Protein AF-A0A9C8H504-F1 (afdb_monomer)

Mean predicted aligned error: 6.65 Å

Solvent-accessible surface area (backbone atoms only — not comparable to full-atom values): 5889 Å² total; per-residue (Å²): 140,72,26,60,64,52,30,52,48,34,48,52,50,37,51,46,65,60,56,49,52,68,35,70,75,47,33,52,52,47,28,72,74,47,36,71,66,46,36,51,52,53,53,50,51,51,48,52,53,37,49,53,49,30,55,56,28,53,72,61,21,86,84,73,83,85,75,74,89,54,83,68,65,70,46,50,58,70,66,47,45,61,57,52,52,50,51,49,49,51,46,35,63,34,76,39,98,91,43,96,57,27,35,129

Foldseek 3Di:
DPLVVQLVVLVVQLCCLLPVCPPVVNVVVLCVVLNPVRSVVVSVVSNVVSVVSNVVSVVVDDDDCPDDDDPVVVCVCVVVVVVVVVCVCCLQDADDPVHPRYDD

Radius of gyration: 20.8 Å; Cα contacts (8 Å, |Δi|>4): 61; chains: 1; bounding box: 49×24×58 Å

Structure (mmCIF, N/CA/C/O backbone):
data_AF-A0A9C8H504-F1
#
_entry.id   AF-A0A9C8H504-F1
#
loop_
_atom_site.group_PDB
_atom_site.id
_atom_site.type_symbol
_atom_site.label_atom_id
_atom_site.label_alt_id
_atom_site.label_comp_id
_atom_site.label_asym_id
_atom_site.label_entity_id
_atom_site.label_seq_id
_atom_site.pdbx_PDB_ins_code
_atom_site.Cartn_x
_atom_site.Cartn_y
_atom_site.Cartn_z
_atom_site.occupancy
_atom_site.B_iso_or_equiv
_atom_site.auth_seq_id
_atom_site.auth_comp_id
_atom_site.auth_asym_id
_atom_site.auth_atom_id
_atom_site.pdbx_PDB_model_num
ATOM 1 N N . MET A 1 1 ? -2.421 3.217 -27.193 1.00 49.16 1 MET A N 1
ATOM 2 C CA . MET A 1 1 ? -2.150 4.384 -26.318 1.00 49.16 1 MET A CA 1
ATOM 3 C C . MET A 1 1 ? -3.002 4.420 -25.030 1.00 49.16 1 MET A C 1
ATOM 5 O O . MET A 1 1 ? -2.902 5.389 -24.296 1.00 49.16 1 MET A O 1
ATOM 9 N N . GLY A 1 2 ? -3.811 3.398 -24.695 1.00 67.75 2 GLY A N 1
ATOM 10 C CA . GLY A 1 2 ? -4.934 3.561 -23.745 1.00 67.75 2 GLY A CA 1
ATOM 11 C C . GLY A 1 2 ? -4.813 3.008 -22.313 1.00 67.75 2 GLY A C 1
ATOM 12 O O . GLY A 1 2 ? -5.828 2.967 -21.636 1.00 67.75 2 GLY A O 1
ATOM 13 N N . GLY A 1 3 ? -3.646 2.569 -21.826 1.00 86.69 3 GLY A N 1
ATOM 14 C CA . GLY A 1 3 ? -3.557 1.917 -20.501 1.00 86.69 3 GLY A CA 1
ATOM 15 C C . GLY A 1 3 ? -3.49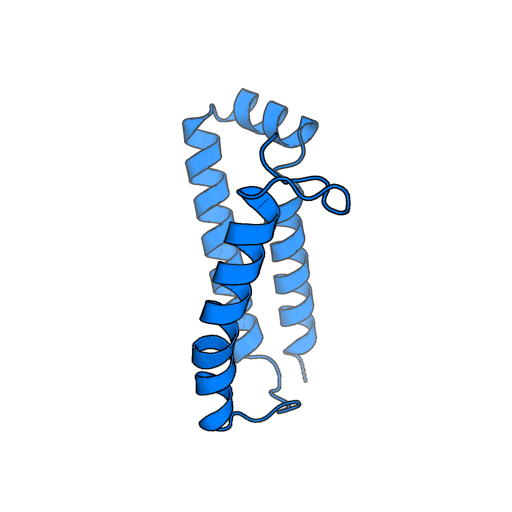0 2.869 -19.296 1.00 86.69 3 GLY A C 1
ATOM 16 O O . GLY A 1 3 ? -3.956 2.534 -18.211 1.00 86.69 3 GLY A O 1
ATOM 17 N N . TRP A 1 4 ? -2.965 4.086 -19.480 1.00 94.12 4 TRP A N 1
ATOM 18 C CA . TRP A 1 4 ? -2.822 5.064 -18.391 1.00 94.12 4 TRP A CA 1
ATOM 19 C C . TRP A 1 4 ? -4.162 5.538 -17.824 1.00 94.12 4 TRP A C 1
ATOM 21 O O . TRP A 1 4 ? -4.280 5.720 -16.616 1.00 94.12 4 TRP A O 1
ATOM 31 N N . GLY A 1 5 ? -5.176 5.710 -18.680 1.00 96.06 5 GLY A N 1
ATOM 32 C CA . GLY A 1 5 ? -6.512 6.128 -18.250 1.00 96.06 5 GLY A CA 1
ATOM 33 C C . GLY A 1 5 ? -7.195 5.075 -17.378 1.00 96.06 5 GLY A C 1
ATOM 34 O O . GLY A 1 5 ? -7.745 5.406 -16.332 1.00 96.06 5 GLY A O 1
ATOM 35 N N . GLU A 1 6 ? -7.098 3.801 -17.765 1.00 96.12 6 GLU A N 1
ATOM 36 C CA . GLU A 1 6 ? -7.618 2.697 -16.957 1.00 96.12 6 GLU A CA 1
ATOM 37 C C . GLU A 1 6 ? -6.876 2.568 -15.625 1.00 96.12 6 GLU A C 1
ATOM 39 O O . GLU A 1 6 ? -7.517 2.422 -14.588 1.00 96.12 6 GLU A O 1
ATOM 44 N N . LEU A 1 7 ? -5.543 2.673 -15.633 1.00 96.69 7 LEU A N 1
ATOM 45 C CA . LEU A 1 7 ? -4.746 2.650 -14.409 1.00 96.69 7 LEU A CA 1
ATOM 46 C C . LEU A 1 7 ? -5.129 3.796 -13.461 1.00 96.69 7 LEU A C 1
ATOM 48 O O . LEU A 1 7 ? -5.350 3.556 -12.276 1.00 96.69 7 LEU A O 1
ATOM 52 N N . ALA A 1 8 ? -5.251 5.025 -13.972 1.00 97.38 8 ALA A N 1
ATOM 53 C CA . ALA A 1 8 ? -5.650 6.182 -13.173 1.00 97.38 8 ALA A CA 1
ATOM 54 C C . ALA A 1 8 ? -7.056 6.007 -12.576 1.00 97.38 8 ALA A C 1
ATOM 56 O O . ALA A 1 8 ? -7.271 6.308 -11.400 1.00 97.38 8 ALA A O 1
ATOM 57 N N . LEU A 1 9 ? -7.998 5.470 -13.359 1.00 98.00 9 LEU A N 1
ATOM 58 C CA . LEU A 1 9 ? -9.349 5.171 -12.891 1.00 98.00 9 LEU A CA 1
ATOM 59 C C . LEU A 1 9 ? -9.344 4.083 -11.812 1.00 98.00 9 LEU A C 1
ATOM 61 O O . LEU A 1 9 ? -9.911 4.294 -10.742 1.00 98.00 9 LEU A O 1
ATOM 65 N N . ALA A 1 10 ? -8.686 2.950 -12.063 1.00 97.88 10 ALA A N 1
ATOM 66 C CA . ALA A 1 10 ? -8.591 1.851 -11.106 1.00 97.88 10 ALA A CA 1
ATOM 67 C C . ALA A 1 10 ? -7.945 2.316 -9.794 1.00 97.88 10 ALA A C 1
ATOM 69 O O . ALA A 1 10 ? -8.413 1.963 -8.713 1.00 97.88 10 ALA A O 1
ATOM 70 N N . PHE A 1 11 ? -6.922 3.171 -9.874 1.00 97.88 11 PHE A N 1
ATOM 71 C CA . PHE A 1 11 ? -6.261 3.748 -8.707 1.00 97.88 11 PHE A CA 1
ATOM 72 C C . PHE A 1 11 ? -7.182 4.699 -7.930 1.00 97.88 11 PHE A C 1
ATOM 74 O O . PHE A 1 11 ? -7.286 4.601 -6.707 1.00 97.88 11 PHE A O 1
ATOM 81 N N . GLY A 1 12 ? -7.906 5.581 -8.626 1.00 98.38 12 GLY A N 1
ATOM 82 C CA . GLY A 1 12 ? -8.887 6.473 -8.004 1.00 98.38 12 GLY A CA 1
ATOM 83 C C . GLY A 1 12 ? -10.023 5.709 -7.320 1.00 98.38 12 GLY A C 1
ATOM 84 O O . GLY A 1 12 ? -10.366 6.004 -6.173 1.00 98.38 12 GLY A O 1
ATOM 85 N N . VAL A 1 13 ? -10.562 4.680 -7.982 1.00 98.31 13 VAL A N 1
ATOM 86 C CA . VAL A 1 13 ? -11.588 3.798 -7.408 1.00 98.31 13 VAL A CA 1
ATOM 87 C C . VAL A 1 13 ? -11.029 3.023 -6.217 1.00 98.31 13 VAL A C 1
ATOM 89 O O . VAL A 1 13 ? -11.713 2.925 -5.201 1.00 98.31 13 VAL A O 1
ATOM 92 N N . PHE A 1 14 ? -9.786 2.540 -6.280 1.00 97.94 14 PHE A N 1
ATOM 93 C CA . PHE A 1 14 ? -9.123 1.887 -5.151 1.00 97.94 14 PHE A CA 1
ATOM 94 C C . PHE A 1 14 ? -9.051 2.810 -3.931 1.00 97.94 14 PHE A C 1
ATOM 96 O O . PHE A 1 14 ? -9.576 2.457 -2.873 1.00 97.94 14 PHE A O 1
ATOM 103 N N . LEU A 1 15 ? -8.513 4.024 -4.090 1.00 97.75 15 LEU A N 1
ATOM 104 C CA . LEU A 1 15 ? -8.427 5.004 -3.004 1.00 97.75 15 LEU A CA 1
ATOM 105 C C . LEU A 1 15 ? -9.799 5.361 -2.429 1.00 97.75 15 LEU A C 1
ATOM 107 O O . LEU A 1 15 ? -9.959 5.403 -1.209 1.00 97.75 15 LEU A O 1
ATOM 111 N N . ALA A 1 16 ? -10.801 5.576 -3.283 1.00 98.00 16 ALA A N 1
ATOM 112 C CA . ALA A 1 16 ? -12.157 5.870 -2.833 1.00 98.00 16 ALA A CA 1
ATOM 113 C C . ALA A 1 16 ? -12.773 4.681 -2.077 1.00 98.00 16 ALA A C 1
ATOM 115 O O . ALA A 1 16 ? -13.296 4.854 -0.976 1.00 98.00 16 ALA A O 1
ATOM 116 N N . SER A 1 17 ? -12.671 3.471 -2.634 1.00 96.44 17 SER A N 1
ATOM 117 C CA . SER A 1 17 ? -13.226 2.243 -2.051 1.00 96.44 17 SER A CA 1
ATOM 118 C C . SER A 1 17 ? -12.576 1.867 -0.719 1.00 96.44 17 SER A C 1
ATOM 120 O O . SER A 1 17 ? -13.224 1.241 0.113 1.00 96.44 17 SER A O 1
ATOM 122 N N . HIS A 1 18 ? -11.334 2.294 -0.482 1.00 93.88 18 HIS A N 1
ATOM 123 C CA . HIS A 1 18 ? -10.621 2.052 0.768 1.00 93.88 18 HIS A CA 1
ATOM 124 C C . HIS A 1 18 ? -10.818 3.188 1.785 1.00 93.88 18 HIS A C 1
ATOM 126 O O . HIS A 1 18 ? -11.066 2.947 2.964 1.00 93.88 18 HIS A O 1
ATOM 132 N N . GLY A 1 19 ? -10.749 4.443 1.333 1.00 95.56 19 GLY A N 1
ATOM 133 C CA . GLY A 1 19 ? -10.772 5.622 2.199 1.00 95.56 19 GLY A CA 1
ATOM 134 C C . GLY A 1 19 ? -12.167 6.087 2.619 1.00 95.56 19 GLY A C 1
ATOM 135 O O . GLY A 1 19 ? -12.325 6.583 3.736 1.00 95.56 19 GLY A O 1
ATOM 136 N N . VAL A 1 20 ? -13.187 5.934 1.765 1.00 97.00 20 VAL A N 1
ATOM 137 C CA . VAL A 1 20 ? -14.550 6.434 2.034 1.00 97.00 20 VAL A CA 1
ATOM 138 C C . VAL A 1 20 ? -15.324 5.539 3.010 1.00 97.00 20 VAL A C 1
ATOM 140 O O . VAL A 1 20 ? -15.879 6.081 3.970 1.00 97.00 20 VAL A O 1
ATOM 143 N N . PRO A 1 21 ? -15.365 4.196 2.859 1.00 94.81 21 PRO A N 1
ATOM 144 C CA . PRO A 1 21 ? -16.162 3.347 3.750 1.00 94.81 21 PRO A CA 1
ATOM 145 C C . PRO A 1 21 ? -15.703 3.372 5.206 1.00 94.81 21 PRO A C 1
ATOM 147 O O . PRO A 1 21 ? -16.520 3.182 6.102 1.00 94.81 21 PRO A O 1
ATOM 150 N N . VAL A 1 22 ? -14.417 3.642 5.450 1.00 95.31 22 VAL A N 1
ATOM 151 C CA . VAL A 1 22 ? -13.848 3.699 6.803 1.00 95.31 22 VAL A CA 1
ATOM 152 C C . VAL A 1 22 ? -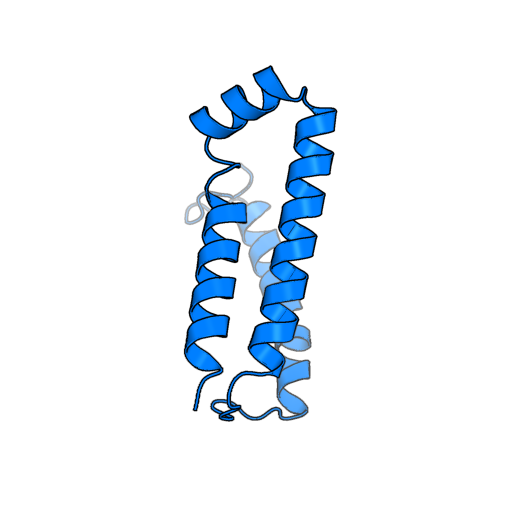14.146 5.011 7.533 1.00 95.31 22 VAL A C 1
ATOM 154 O O . VAL A 1 22 ? -13.992 5.059 8.754 1.00 95.31 22 VAL A O 1
ATOM 157 N N . GLN A 1 23 ? -14.614 6.054 6.832 1.00 96.75 23 GLN A N 1
ATOM 158 C CA . GLN A 1 23 ? -14.969 7.325 7.464 1.00 96.75 23 GLN A CA 1
ATOM 159 C C . GLN A 1 23 ? -16.108 7.114 8.475 1.00 96.75 23 GLN A C 1
ATOM 161 O O . GLN A 1 23 ? -17.127 6.517 8.115 1.00 96.75 23 GLN A O 1
ATOM 166 N N . PRO A 1 24 ? -16.014 7.645 9.711 1.00 96.00 24 PRO A N 1
ATOM 167 C CA . PRO A 1 24 ? -16.992 7.387 10.771 1.00 96.00 24 PRO A CA 1
ATOM 168 C C . PRO A 1 24 ? -18.477 7.547 10.381 1.00 96.00 24 PRO A C 1
ATOM 170 O O . PRO A 1 24 ? -19.267 6.656 10.713 1.00 96.00 24 PRO A O 1
ATOM 173 N N . PRO A 1 25 ? -18.909 8.614 9.669 1.00 96.31 25 PRO A N 1
ATOM 174 C CA . PRO A 1 25 ? -20.317 8.760 9.299 1.00 96.31 25 PRO A CA 1
ATOM 175 C C . PRO A 1 25 ? -20.770 7.736 8.249 1.00 96.31 25 PRO A C 1
ATOM 177 O O . PRO A 1 25 ? -21.904 7.261 8.315 1.00 96.31 25 PRO A O 1
ATOM 180 N N . VAL A 1 26 ? -19.897 7.375 7.304 1.00 97.06 26 VAL A N 1
ATOM 181 C CA . VAL A 1 26 ? -20.188 6.408 6.235 1.00 97.06 26 VAL A CA 1
ATOM 182 C C . VAL A 1 26 ? -20.229 5.002 6.815 1.00 97.06 26 VAL A C 1
ATOM 184 O O . VAL A 1 26 ? -21.235 4.309 6.673 1.00 97.06 26 VAL A O 1
ATOM 187 N N . LYS A 1 27 ? -19.191 4.627 7.568 1.00 96.19 27 LYS A N 1
ATOM 188 C CA . LYS A 1 27 ? -19.085 3.336 8.249 1.00 96.19 27 LYS A CA 1
ATOM 189 C C . LYS A 1 27 ? -20.312 3.047 9.106 1.00 96.19 27 LYS A C 1
ATOM 191 O O . LYS A 1 27 ? -20.876 1.962 9.016 1.00 96.19 27 LYS A O 1
ATOM 196 N N . ARG A 1 28 ? -20.772 4.023 9.900 1.00 97.12 28 ARG A N 1
ATOM 197 C CA . ARG A 1 28 ? -21.959 3.855 10.753 1.00 97.12 28 ARG A CA 1
ATOM 198 C C . ARG A 1 28 ? -23.220 3.565 9.937 1.00 97.12 28 ARG A C 1
ATOM 200 O O . ARG A 1 28 ?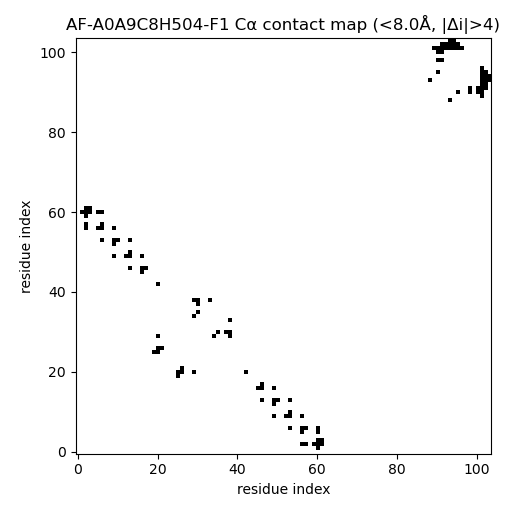 -23.986 2.688 10.317 1.00 97.12 28 ARG A O 1
ATOM 207 N N . ARG A 1 29 ? -23.429 4.273 8.822 1.00 97.50 29 ARG A N 1
ATOM 208 C CA . ARG A 1 29 ? -24.579 4.046 7.926 1.00 97.50 29 ARG A CA 1
ATOM 209 C C . ARG A 1 29 ? -24.509 2.676 7.255 1.00 97.50 29 ARG A C 1
ATOM 211 O O . ARG A 1 29 ? -25.511 1.972 7.220 1.00 97.50 29 ARG A O 1
ATOM 218 N N . LEU A 1 30 ? -23.329 2.286 6.777 1.00 96.94 30 LEU A N 1
ATOM 219 C CA . LEU A 1 30 ? -23.119 0.985 6.143 1.00 96.94 30 LEU A CA 1
ATOM 220 C C . LEU A 1 30 ? -23.330 -0.167 7.131 1.00 96.94 30 LEU A C 1
ATOM 222 O O . LEU A 1 30 ? -24.012 -1.128 6.798 1.00 96.94 30 LEU A O 1
ATOM 226 N N . ILE A 1 31 ? -22.817 -0.052 8.359 1.00 98.06 31 ILE A N 1
ATOM 227 C CA . ILE A 1 31 ? -23.046 -1.049 9.415 1.00 98.06 31 ILE A CA 1
ATOM 228 C C . ILE A 1 31 ? -24.523 -1.090 9.823 1.00 98.06 31 ILE A C 1
ATOM 230 O O . ILE A 1 31 ? -25.045 -2.175 10.050 1.00 98.06 31 ILE A O 1
ATOM 234 N N . ALA A 1 32 ? -25.217 0.050 9.892 1.00 97.94 32 ALA A N 1
ATOM 235 C CA . ALA A 1 32 ? -26.648 0.068 10.201 1.00 97.94 32 ALA A CA 1
ATOM 236 C C . ALA A 1 32 ? -27.492 -0.644 9.127 1.00 97.94 32 ALA A C 1
ATOM 238 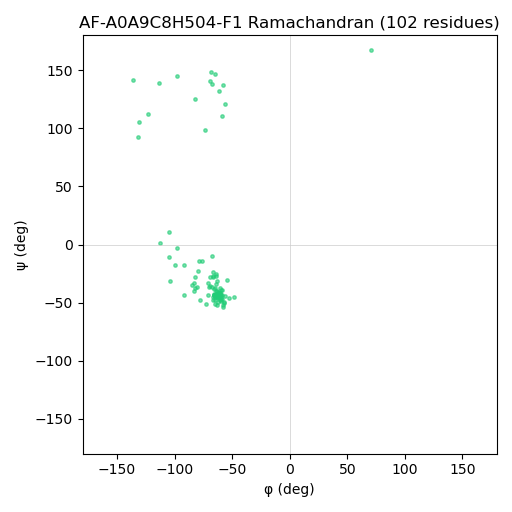O O . ALA A 1 32 ? -28.488 -1.274 9.463 1.00 97.94 32 ALA A O 1
ATOM 239 N N . ALA A 1 33 ? -27.085 -0.571 7.856 1.00 97.69 33 ALA A N 1
ATOM 240 C CA . ALA A 1 33 ? -27.774 -1.232 6.748 1.00 97.69 33 ALA A CA 1
ATOM 241 C C . ALA A 1 33 ? -27.395 -2.716 6.574 1.00 97.69 33 ALA A C 1
ATOM 243 O O . ALA A 1 33 ? -28.254 -3.533 6.259 1.00 97.69 33 ALA A O 1
ATOM 244 N N . LEU A 1 34 ? -26.117 -3.069 6.744 1.00 96.94 34 LEU A N 1
ATOM 245 C CA . LEU A 1 34 ? -25.572 -4.397 6.411 1.00 96.94 34 LEU A CA 1
ATOM 246 C C . LEU A 1 34 ? -25.296 -5.275 7.642 1.00 96.94 34 LEU A C 1
ATOM 248 O O . LEU A 1 34 ? -24.963 -6.453 7.512 1.00 96.94 34 LEU A O 1
ATOM 252 N N . GLY A 1 35 ? -25.356 -4.695 8.839 1.00 98.06 35 GLY A N 1
ATOM 253 C CA . GLY A 1 35 ? -24.793 -5.277 10.050 1.00 98.06 35 GLY A CA 1
ATOM 254 C C . GLY A 1 35 ? -23.252 -5.266 10.062 1.00 98.06 35 GLY A C 1
ATOM 255 O O . GLY A 1 35 ? -22.603 -5.039 9.035 1.00 98.06 35 GLY A O 1
ATOM 256 N N . PRO A 1 36 ? -22.619 -5.535 11.220 1.00 96.81 36 PRO A N 1
ATOM 257 C CA . PRO A 1 36 ? -21.157 -5.548 11.338 1.00 96.81 36 PRO A CA 1
ATOM 258 C C . PRO A 1 36 ? -20.475 -6.610 10.460 1.00 96.81 36 PRO A C 1
ATOM 260 O O . PRO A 1 36 ? -19.467 -6.324 9.816 1.00 96.81 36 PRO A O 1
ATOM 263 N N . GLY A 1 37 ? -21.032 -7.827 10.409 1.00 97.69 37 GLY A N 1
ATOM 264 C CA . GLY A 1 37 ? -20.488 -8.931 9.610 1.00 97.69 37 GLY A CA 1
ATOM 265 C C . GLY A 1 37 ? -20.670 -8.721 8.106 1.00 97.69 37 GLY A C 1
ATOM 266 O O . GLY A 1 37 ? -19.724 -8.902 7.341 1.00 97.69 37 GLY A O 1
ATOM 267 N N . GLY A 1 38 ? -21.854 -8.258 7.688 1.00 97.62 38 GLY A N 1
ATOM 268 C CA . GLY A 1 38 ? -22.121 -7.913 6.291 1.00 97.62 38 GLY A CA 1
ATOM 269 C C . GLY A 1 38 ? -21.224 -6.779 5.800 1.00 97.62 38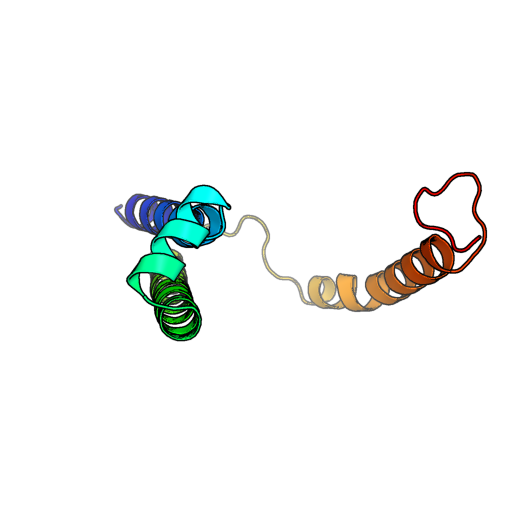 GLY A C 1
ATOM 270 O O . GLY A 1 38 ? -20.661 -6.879 4.713 1.00 97.62 38 GLY A O 1
ATOM 271 N N . TYR A 1 39 ? -20.998 -5.753 6.631 1.00 97.69 39 TYR A N 1
ATOM 272 C CA . TYR A 1 39 ? -20.022 -4.702 6.339 1.00 97.69 39 TYR A CA 1
ATOM 273 C C . TYR A 1 39 ? -18.616 -5.272 6.118 1.00 97.69 39 TYR A C 1
ATOM 275 O O . TYR A 1 39 ? -17.990 -4.940 5.117 1.00 97.69 39 TYR A O 1
ATOM 283 N N . LEU A 1 40 ? -18.126 -6.136 7.014 1.00 97.00 40 LEU A N 1
ATOM 284 C CA . LEU A 1 40 ? -16.781 -6.707 6.909 1.00 97.00 40 LEU A CA 1
ATOM 285 C C . LEU A 1 40 ? -16.596 -7.503 5.610 1.00 97.00 40 LEU A C 1
ATOM 287 O O . LEU A 1 40 ? -15.617 -7.286 4.897 1.00 97.00 40 LEU A O 1
ATOM 291 N N . VAL A 1 41 ? -17.541 -8.392 5.293 1.00 98.31 41 VAL A N 1
ATOM 292 C CA . VAL A 1 41 ? -17.471 -9.234 4.090 1.00 98.31 41 VAL A CA 1
ATOM 293 C C . VAL A 1 41 ? -17.589 -8.386 2.826 1.00 98.31 41 VAL A C 1
ATOM 295 O O . VAL A 1 41 ? -16.758 -8.521 1.931 1.00 98.31 41 VAL A O 1
ATOM 298 N N . ALA A 1 42 ? -18.566 -7.476 2.757 1.00 97.31 42 ALA A N 1
ATOM 299 C CA . ALA A 1 42 ? -18.775 -6.633 1.581 1.00 97.31 42 ALA A CA 1
ATOM 300 C C . ALA A 1 42 ? -17.595 -5.679 1.341 1.00 97.31 42 ALA A C 1
ATOM 302 O O . ALA A 1 42 ? -17.099 -5.578 0.220 1.00 97.31 42 ALA A O 1
ATOM 303 N N . TYR A 1 43 ? -17.107 -5.018 2.395 1.00 97.12 43 TYR A N 1
ATOM 304 C CA . TYR A 1 43 ? -15.948 -4.130 2.319 1.00 97.12 43 TYR A CA 1
ATOM 305 C C . TYR A 1 43 ? -14.675 -4.886 1.922 1.00 97.12 43 TYR A C 1
ATOM 307 O O . TYR A 1 43 ? -13.927 -4.422 1.059 1.00 97.12 43 TYR A O 1
ATOM 315 N N . GLY A 1 44 ? -14.440 -6.058 2.520 1.00 96.81 44 GLY A N 1
ATOM 316 C CA . GLY A 1 44 ? -13.297 -6.906 2.195 1.00 96.81 44 GLY A CA 1
ATOM 317 C C . GLY A 1 44 ? -13.335 -7.386 0.746 1.00 96.81 44 GLY A C 1
ATOM 318 O O . GLY A 1 44 ? -12.363 -7.203 0.015 1.00 96.81 44 GLY A O 1
ATOM 319 N N . ALA A 1 45 ? -14.474 -7.926 0.304 1.00 98.19 45 ALA A N 1
ATOM 320 C CA . ALA A 1 45 ? -14.653 -8.406 -1.063 1.00 98.19 45 ALA A CA 1
ATOM 321 C C . ALA A 1 45 ? -14.487 -7.279 -2.093 1.00 98.19 45 ALA A C 1
ATOM 323 O O . ALA A 1 45 ? -13.760 -7.451 -3.070 1.00 98.19 45 ALA A O 1
ATOM 324 N N . LEU A 1 46 ? -15.092 -6.109 -1.846 1.00 97.75 46 LEU A N 1
ATOM 325 C CA . LEU A 1 46 ? -14.921 -4.926 -2.692 1.00 97.75 46 LEU A CA 1
ATOM 326 C C . LEU A 1 46 ? -13.447 -4.509 -2.768 1.00 97.75 46 LEU A C 1
ATOM 328 O O . LEU A 1 46 ? -12.931 -4.292 -3.861 1.00 97.75 46 LEU A O 1
ATOM 332 N N . SER A 1 47 ? -12.757 -4.447 -1.625 1.00 96.88 47 SER A N 1
ATOM 333 C CA . SER A 1 47 ? -11.344 -4.055 -1.565 1.00 96.88 47 SER A CA 1
ATOM 334 C C . SER A 1 47 ? -10.455 -5.011 -2.362 1.00 96.88 47 SER A C 1
ATOM 336 O O . SER A 1 47 ? -9.611 -4.563 -3.136 1.00 96.88 47 SER A O 1
ATOM 338 N N . VAL A 1 48 ? -10.658 -6.324 -2.215 1.00 97.94 48 VAL A N 1
ATOM 339 C CA . VAL A 1 48 ? -9.896 -7.344 -2.953 1.00 97.94 48 VAL A CA 1
ATOM 340 C C . VAL A 1 48 ? -10.195 -7.279 -4.449 1.00 97.94 48 VAL A C 1
ATOM 342 O O . VAL A 1 48 ? -9.265 -7.329 -5.252 1.00 97.94 48 VAL A O 1
ATOM 345 N N . ALA A 1 49 ? -11.462 -7.122 -4.839 1.00 98.50 49 ALA A N 1
ATOM 346 C CA . ALA A 1 49 ? -11.848 -7.026 -6.244 1.00 98.50 49 ALA A CA 1
ATOM 347 C C . ALA A 1 49 ? -11.217 -5.801 -6.925 1.00 98.50 49 ALA A C 1
ATOM 349 O O . ALA A 1 49 ? -10.643 -5.917 -8.009 1.00 98.50 49 ALA A O 1
ATOM 350 N N . VAL A 1 50 ? -11.267 -4.635 -6.274 1.00 98.12 50 VAL A N 1
ATOM 351 C CA . VAL A 1 50 ? -10.679 -3.405 -6.817 1.00 98.12 50 VAL A CA 1
ATOM 352 C C . VAL A 1 50 ? -9.149 -3.474 -6.819 1.00 98.12 50 VAL A C 1
ATOM 354 O O . VAL A 1 50 ? -8.529 -3.026 -7.781 1.00 98.12 50 VAL A O 1
ATOM 357 N N . LEU A 1 51 ? -8.525 -4.089 -5.807 1.00 98.19 51 LEU A N 1
ATOM 358 C CA . LEU A 1 51 ? -7.079 -4.334 -5.801 1.00 98.19 51 LEU A CA 1
ATOM 359 C C . LEU A 1 51 ? -6.656 -5.249 -6.959 1.00 98.19 51 LEU A C 1
ATOM 361 O O . LEU A 1 51 ? -5.689 -4.946 -7.656 1.00 98.19 51 LEU A O 1
ATOM 365 N N . ALA A 1 52 ? -7.386 -6.340 -7.196 1.00 98.56 52 ALA A N 1
ATOM 366 C CA . ALA A 1 52 ? -7.127 -7.235 -8.319 1.00 98.56 52 ALA A CA 1
ATOM 367 C C . ALA A 1 52 ? -7.255 -6.495 -9.659 1.00 98.56 52 ALA A C 1
ATOM 369 O O . ALA A 1 52 ? -6.383 -6.623 -10.521 1.00 98.56 52 ALA A O 1
ATOM 370 N N . TRP A 1 53 ? -8.289 -5.662 -9.815 1.00 98.38 53 TRP A N 1
ATOM 371 C CA . TRP A 1 53 ? -8.436 -4.823 -11.003 1.00 98.38 53 TRP A CA 1
ATOM 372 C C . TRP A 1 53 ? -7.269 -3.843 -11.167 1.00 98.38 53 TRP A C 1
ATOM 374 O O . TRP A 1 53 ? -6.721 -3.745 -12.264 1.00 98.38 53 TRP A O 1
ATOM 384 N N . LEU A 1 54 ? -6.833 -3.183 -10.090 1.00 98.31 54 LEU A N 1
ATOM 385 C CA . LEU A 1 54 ? -5.690 -2.271 -10.108 1.00 98.31 54 LEU A CA 1
ATOM 386 C C . LEU A 1 54 ? -4.396 -2.976 -10.543 1.00 98.31 54 LEU A C 1
ATOM 388 O O . LEU A 1 54 ? -3.668 -2.442 -11.378 1.00 98.31 54 LEU A O 1
ATOM 392 N N . ILE A 1 55 ? -4.135 -4.188 -10.042 1.00 97.88 55 ILE A N 1
ATOM 393 C CA . ILE A 1 55 ? -2.973 -5.002 -10.443 1.00 97.88 55 ILE A CA 1
ATOM 394 C C . ILE A 1 55 ? -3.024 -5.312 -11.946 1.00 97.88 55 ILE A C 1
ATOM 396 O O . ILE A 1 55 ? -2.040 -5.114 -12.661 1.00 97.88 55 ILE A O 1
ATOM 400 N N . VAL A 1 56 ? -4.179 -5.754 -12.451 1.00 97.81 56 VAL A N 1
ATOM 401 C CA . VAL A 1 56 ? -4.361 -6.074 -13.878 1.00 97.81 56 VAL A CA 1
ATOM 402 C C . VAL A 1 56 ? -4.278 -4.820 -14.757 1.00 97.81 56 VAL A C 1
ATOM 404 O O . VAL A 1 56 ? -3.751 -4.881 -15.869 1.00 97.81 56 VAL A O 1
ATOM 407 N N . ALA A 1 57 ? -4.782 -3.675 -14.291 1.00 97.62 57 ALA A N 1
ATOM 408 C CA . ALA A 1 57 ? -4.666 -2.395 -14.987 1.00 97.62 57 ALA A CA 1
ATOM 409 C C . ALA A 1 57 ? -3.205 -1.923 -15.053 1.00 97.62 57 ALA A C 1
ATOM 411 O O . ALA A 1 57 ? -2.744 -1.515 -16.117 1.00 97.62 57 ALA A O 1
ATOM 412 N N . ALA A 1 58 ? -2.452 -2.054 -13.957 1.00 96.19 58 ALA A N 1
ATOM 413 C CA . ALA A 1 58 ? -1.024 -1.745 -13.924 1.00 96.19 58 ALA A CA 1
ATOM 414 C C . ALA A 1 58 ? -0.228 -2.626 -14.898 1.00 96.19 58 ALA A C 1
ATOM 416 O O . ALA A 1 58 ? 0.613 -2.112 -15.629 1.00 96.19 58 ALA A O 1
ATOM 417 N N . GLY A 1 59 ? -0.543 -3.924 -14.979 1.00 94.94 59 GLY A N 1
ATOM 418 C CA . GLY A 1 59 ? 0.086 -4.843 -15.936 1.00 94.94 59 GLY A CA 1
ATOM 419 C C . GLY A 1 59 ? -0.239 -4.556 -17.409 1.00 94.94 59 GLY A C 1
ATOM 420 O O . GLY A 1 59 ? 0.535 -4.927 -18.288 1.00 94.94 59 GLY A O 1
ATOM 421 N N . ARG A 1 60 ? -1.366 -3.889 -17.697 1.00 95.12 60 ARG A N 1
ATOM 422 C CA . ARG A 1 60 ? -1.757 -3.463 -19.056 1.00 95.12 60 ARG A CA 1
ATOM 423 C C . ARG A 1 60 ? -1.286 -2.054 -19.415 1.00 95.12 60 ARG A C 1
ATOM 425 O O . ARG A 1 60 ? -1.288 -1.693 -20.595 1.00 95.12 60 ARG A O 1
ATOM 432 N N . ALA A 1 61 ? -0.919 -1.241 -18.428 1.00 96.06 61 ALA A N 1
ATOM 433 C CA . ALA A 1 61 ? -0.398 0.095 -18.663 1.00 96.06 61 ALA A CA 1
ATOM 434 C C . ALA A 1 61 ? 0.994 0.036 -19.322 1.00 96.06 61 ALA A C 1
ATOM 436 O O . ALA A 1 61 ? 1.759 -0.896 -19.073 1.00 96.06 61 ALA A O 1
ATOM 437 N N . PRO A 1 62 ? 1.354 1.022 -20.166 1.00 94.50 62 PRO A N 1
ATOM 438 C CA . PRO A 1 62 ? 2.702 1.106 -20.714 1.00 94.50 62 PRO A CA 1
ATOM 439 C C . PRO A 1 62 ? 3.750 1.160 -19.597 1.00 94.50 62 PRO A C 1
ATOM 441 O O . PRO A 1 62 ? 3.739 2.066 -18.767 1.00 94.50 62 PRO A O 1
ATOM 444 N N . HIS A 1 63 ? 4.668 0.197 -19.587 1.00 91.19 63 HIS A N 1
ATOM 445 C CA . HIS A 1 63 ? 5.716 0.124 -18.577 1.00 91.19 63 HIS A CA 1
ATOM 446 C C . HIS A 1 63 ? 6.891 1.042 -18.935 1.00 91.19 63 HIS A C 1
ATOM 448 O O . HIS A 1 63 ? 7.483 0.918 -20.008 1.00 91.19 63 HIS A O 1
ATOM 454 N N . VAL A 1 64 ? 7.256 1.927 -18.006 1.00 92.19 64 VAL A N 1
ATOM 455 C CA . VAL A 1 64 ? 8.457 2.767 -18.087 1.00 92.19 64 VAL A CA 1
ATOM 456 C C . VAL A 1 64 ? 9.306 2.496 -16.841 1.00 92.19 64 VAL A C 1
ATOM 458 O O . VAL A 1 64 ? 8.875 2.841 -15.739 1.00 92.19 64 VAL A O 1
ATOM 461 N N . PRO A 1 65 ? 10.492 1.874 -16.967 1.00 91.00 65 PRO A N 1
ATOM 462 C CA . PRO A 1 65 ? 11.344 1.586 -15.819 1.00 91.00 65 PRO A CA 1
ATOM 463 C C . PRO A 1 65 ? 11.998 2.876 -15.306 1.00 91.00 65 PRO A C 1
ATOM 465 O O . PRO A 1 65 ? 12.999 3.328 -15.853 1.00 91.00 65 PRO A O 1
ATOM 468 N N . VAL A 1 66 ? 11.432 3.473 -14.252 1.00 92.69 66 VAL A N 1
ATOM 469 C CA . VAL A 1 66 ? 12.000 4.676 -13.606 1.00 92.69 66 VAL A CA 1
ATOM 470 C C . VAL A 1 66 ? 13.105 4.305 -12.614 1.00 92.69 66 VAL A C 1
ATOM 472 O O . VAL A 1 66 ? 14.118 4.991 -12.519 1.00 92.69 66 VAL A O 1
ATOM 475 N N . LEU A 1 67 ? 12.926 3.192 -11.898 1.00 90.00 67 LEU A N 1
ATOM 476 C CA . LEU A 1 67 ? 13.909 2.632 -10.978 1.00 90.00 67 LEU A CA 1
ATOM 477 C C . LEU A 1 67 ? 14.039 1.131 -11.267 1.00 90.00 67 LEU A C 1
ATOM 479 O O . LEU A 1 67 ? 13.233 0.344 -10.767 1.00 90.00 67 LEU A O 1
ATOM 483 N N . PRO A 1 68 ? 14.985 0.722 -12.127 1.00 91.81 68 PRO A N 1
ATOM 484 C CA . PRO A 1 68 ? 15.151 -0.681 -12.460 1.00 91.81 68 PRO A CA 1
ATOM 485 C C . PRO A 1 68 ? 15.579 -1.472 -11.224 1.00 91.81 68 PRO A C 1
ATOM 487 O O . PRO A 1 68 ? 16.302 -0.977 -10.351 1.00 91.81 68 PRO A O 1
ATOM 490 N N . TRP A 1 69 ? 15.119 -2.718 -11.166 1.00 92.94 69 TRP A N 1
ATOM 491 C CA . TRP A 1 69 ? 15.471 -3.615 -10.080 1.00 92.94 69 TRP A CA 1
ATOM 492 C C . TRP A 1 69 ? 16.954 -3.986 -10.138 1.00 92.94 69 TRP A C 1
ATOM 494 O O . TRP A 1 69 ? 17.491 -4.293 -11.204 1.00 92.94 69 TRP A O 1
ATOM 504 N N . ALA A 1 70 ? 17.599 -4.006 -8.976 1.00 94.56 70 ALA A N 1
ATOM 505 C CA . ALA A 1 70 ? 18.943 -4.536 -8.803 1.00 94.56 70 ALA A CA 1
ATOM 506 C C . ALA A 1 70 ? 18.995 -5.393 -7.537 1.00 94.56 70 ALA A C 1
ATOM 508 O O . ALA A 1 70 ? 18.420 -5.026 -6.514 1.00 94.56 70 ALA A O 1
ATOM 509 N N . ALA A 1 71 ? 19.724 -6.510 -7.577 1.00 95.12 71 ALA A N 1
ATOM 510 C CA . ALA A 1 71 ? 19.742 -7.493 -6.490 1.00 95.12 71 ALA A CA 1
ATOM 511 C C . ALA A 1 71 ? 20.111 -6.900 -5.113 1.00 95.12 71 ALA A C 1
ATOM 513 O O . ALA A 1 71 ? 19.616 -7.360 -4.086 1.00 95.12 71 ALA A O 1
ATOM 514 N N . TRP A 1 72 ? 20.930 -5.843 -5.079 1.00 95.88 72 TRP A N 1
ATOM 515 C CA . TRP A 1 72 ? 21.301 -5.156 -3.838 1.00 95.88 72 TRP A CA 1
ATOM 516 C C . TRP A 1 72 ? 20.120 -4.442 -3.159 1.00 95.88 72 TRP A C 1
ATOM 518 O O . TRP A 1 72 ? 20.112 -4.324 -1.936 1.00 95.88 72 TRP A O 1
ATOM 528 N N . GLN A 1 73 ? 19.097 -4.011 -3.908 1.00 96.25 73 GLN A N 1
ATOM 529 C CA . GLN A 1 73 ? 17.938 -3.295 -3.358 1.00 96.25 73 GLN A CA 1
ATOM 530 C C . GLN A 1 73 ? 17.148 -4.169 -2.375 1.00 96.25 73 GLN A C 1
ATOM 532 O O . GLN A 1 73 ? 16.613 -3.657 -1.396 1.00 96.25 73 GLN A O 1
ATOM 537 N N . ALA A 1 74 ? 17.129 -5.491 -2.582 1.00 94.31 74 ALA A N 1
ATOM 538 C CA . ALA A 1 74 ? 16.496 -6.433 -1.660 1.00 94.31 74 ALA A CA 1
ATOM 539 C C . ALA A 1 74 ? 17.215 -6.504 -0.300 1.00 94.31 74 ALA A C 1
ATOM 541 O O . ALA A 1 74 ? 16.586 -6.791 0.716 1.00 94.31 74 ALA A O 1
ATOM 542 N N . TRP A 1 75 ? 18.519 -6.219 -0.250 1.00 97.25 75 TRP A N 1
ATOM 543 C CA . TRP A 1 75 ? 19.288 -6.233 0.997 1.00 97.25 75 TRP A CA 1
ATOM 544 C C . TRP A 1 75 ? 19.090 -4.972 1.836 1.00 97.25 75 TRP A C 1
ATOM 546 O O . TRP A 1 75 ? 19.247 -5.035 3.053 1.00 97.25 75 TRP A O 1
ATOM 556 N N . VAL A 1 76 ? 18.687 -3.849 1.230 1.00 96.44 76 VAL A N 1
ATOM 557 C CA . VAL A 1 76 ? 18.523 -2.574 1.948 1.00 96.44 76 VAL A CA 1
ATOM 558 C C . VAL A 1 76 ? 17.533 -2.691 3.115 1.00 96.44 76 VAL A C 1
ATOM 560 O O . VAL A 1 76 ? 17.938 -2.375 4.234 1.00 96.44 76 VAL A O 1
ATOM 563 N N . PRO A 1 77 ? 16.290 -3.196 2.945 1.00 95.56 77 PRO A N 1
ATOM 564 C CA . PRO A 1 77 ? 15.381 -3.371 4.076 1.00 95.56 77 PRO A CA 1
ATOM 565 C C . PRO A 1 77 ? 15.911 -4.380 5.096 1.00 95.56 77 PRO A C 1
ATOM 567 O O . PRO A 1 77 ? 15.813 -4.137 6.291 1.00 95.56 77 PRO A O 1
ATOM 570 N N . ASN A 1 78 ? 16.516 -5.484 4.643 1.00 96.44 78 ASN A N 1
ATOM 571 C CA . ASN A 1 78 ? 17.041 -6.524 5.534 1.00 96.44 78 ASN A CA 1
ATOM 572 C C . ASN A 1 78 ? 18.124 -5.989 6.483 1.00 96.44 78 ASN A C 1
ATOM 574 O O . ASN A 1 78 ? 18.167 -6.378 7.647 1.00 96.44 78 ASN A O 1
ATOM 578 N N . LEU A 1 79 ? 18.972 -5.078 6.001 1.00 97.00 79 LEU A N 1
ATOM 579 C CA . LEU A 1 79 ? 20.036 -4.470 6.799 1.00 97.00 79 LEU A CA 1
ATOM 580 C C . LEU A 1 79 ? 19.549 -3.260 7.612 1.00 97.00 79 LEU A C 1
ATOM 582 O O . LEU A 1 79 ? 20.012 -3.053 8.731 1.00 97.00 79 LEU A O 1
ATOM 586 N N . ALA A 1 80 ? 18.607 -2.472 7.085 1.00 97.62 80 ALA A N 1
ATOM 587 C CA . ALA A 1 80 ? 18.106 -1.271 7.755 1.00 97.62 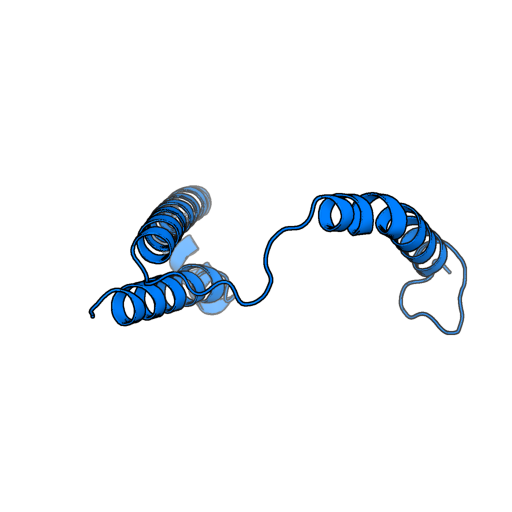80 ALA A CA 1
ATOM 588 C C . ALA A 1 80 ? 17.052 -1.568 8.837 1.00 97.62 80 ALA A C 1
ATOM 590 O O . ALA A 1 80 ? 17.037 -0.911 9.879 1.00 97.62 80 ALA A O 1
ATOM 591 N N . MET A 1 81 ? 16.175 -2.556 8.624 1.00 97.75 81 MET A N 1
ATOM 592 C CA . MET A 1 81 ? 15.060 -2.847 9.534 1.00 97.75 81 MET A CA 1
ATOM 593 C C . MET A 1 81 ? 15.484 -3.197 10.962 1.00 97.75 81 MET A C 1
ATOM 595 O O . MET A 1 81 ? 14.822 -2.712 11.875 1.00 97.75 81 MET A O 1
ATOM 599 N N . PRO A 1 82 ? 16.569 -3.952 11.219 1.00 97.44 82 PRO A N 1
ATOM 600 C CA . PRO A 1 82 ? 17.040 -4.174 12.584 1.00 97.44 82 PRO A CA 1
ATOM 601 C C . PRO A 1 82 ? 17.318 -2.866 13.335 1.00 97.44 82 PRO A C 1
ATOM 603 O O . PRO A 1 82 ? 16.871 -2.708 14.469 1.00 97.44 82 PRO A O 1
ATOM 606 N N . ALA A 1 83 ? 17.978 -1.897 12.691 1.00 96.62 83 ALA A N 1
ATOM 607 C CA . ALA A 1 83 ? 18.227 -0.587 13.288 1.00 96.62 83 ALA A CA 1
ATOM 608 C C . ALA A 1 83 ? 16.917 0.174 13.547 1.00 96.62 83 ALA A C 1
ATOM 610 O O . ALA A 1 83 ? 16.740 0.735 14.625 1.00 96.62 83 ALA A O 1
ATOM 611 N N . VAL A 1 84 ? 15.968 0.137 12.605 1.00 95.69 84 VAL A N 1
ATOM 612 C CA . VAL A 1 84 ? 14.628 0.725 12.786 1.00 95.69 84 VAL A CA 1
ATOM 613 C C . VAL A 1 84 ? 13.893 0.082 13.965 1.00 95.69 84 VAL A C 1
ATOM 615 O O . VAL A 1 84 ? 13.339 0.796 14.795 1.00 95.69 84 VAL A O 1
ATOM 618 N N . CYS A 1 85 ? 13.922 -1.246 14.090 1.00 95.38 85 CYS A N 1
ATOM 619 C CA . CYS A 1 85 ? 13.308 -1.968 15.203 1.00 95.38 85 CYS A CA 1
ATOM 620 C C . CYS A 1 85 ? 13.922 -1.568 16.550 1.00 95.38 85 CYS A C 1
ATOM 622 O O . CYS A 1 85 ? 13.182 -1.364 17.509 1.00 95.38 85 CYS A O 1
ATOM 624 N N . LEU A 1 86 ? 15.249 -1.408 16.620 1.00 92.44 86 LEU A N 1
ATOM 625 C CA . LEU A 1 86 ? 15.923 -0.909 17.822 1.00 92.44 86 LEU A CA 1
ATOM 626 C C . LEU A 1 86 ? 15.500 0.528 18.141 1.00 92.44 86 LEU A C 1
ATOM 628 O O . LEU A 1 86 ? 15.168 0.819 19.286 1.00 92.44 86 LEU A O 1
ATOM 632 N N . LEU A 1 87 ? 15.455 1.414 17.142 1.00 90.06 87 LEU A N 1
ATOM 633 C CA . LEU A 1 87 ? 15.001 2.795 17.327 1.00 90.06 87 LEU A CA 1
ATOM 634 C C . LEU A 1 87 ? 13.553 2.863 17.819 1.00 90.06 87 LEU A C 1
ATOM 636 O O . LEU A 1 87 ? 13.261 3.651 18.713 1.00 90.06 87 LEU A O 1
ATOM 640 N N . ILE A 1 88 ? 12.661 2.027 17.281 1.00 89.50 88 ILE A N 1
ATOM 641 C CA . ILE A 1 88 ? 11.277 1.922 17.756 1.00 89.50 88 ILE A CA 1
ATOM 642 C C . ILE A 1 88 ? 11.269 1.430 19.204 1.00 89.50 88 ILE A C 1
ATOM 644 O O . ILE A 1 88 ? 10.691 2.096 20.057 1.00 89.50 88 ILE A O 1
ATOM 648 N N . ALA A 1 89 ? 11.953 0.321 19.500 1.00 88.19 89 ALA A N 1
ATOM 649 C CA . ALA A 1 89 ? 11.987 -0.262 20.837 1.00 88.19 89 ALA A CA 1
ATOM 650 C C . ALA A 1 89 ? 12.508 0.735 21.883 1.00 88.19 89 ALA A C 1
ATOM 652 O O . ALA A 1 89 ? 11.840 0.972 22.885 1.00 88.19 89 ALA A O 1
ATOM 653 N N . PHE A 1 90 ? 13.653 1.376 21.640 1.00 84.75 90 PHE A N 1
ATOM 654 C CA . PHE A 1 90 ? 14.206 2.371 22.561 1.00 84.75 90 PHE A CA 1
ATOM 655 C C . PHE A 1 90 ? 13.399 3.675 22.579 1.00 84.75 90 PHE A C 1
ATOM 657 O O . PHE A 1 90 ? 13.281 4.301 23.627 1.00 84.75 90 PHE A O 1
ATOM 664 N N . GLY A 1 91 ? 12.804 4.074 21.455 1.00 83.69 91 GLY A N 1
ATOM 665 C CA . GLY A 1 91 ? 11.975 5.274 21.357 1.00 83.69 91 GLY A CA 1
ATOM 666 C C . GLY A 1 91 ? 10.642 5.175 22.103 1.00 83.69 91 GLY A C 1
ATOM 667 O O . GLY A 1 91 ? 10.129 6.210 22.538 1.00 83.69 91 GLY A O 1
ATOM 668 N N . THR A 1 92 ? 10.100 3.960 22.261 1.00 83.56 92 THR A N 1
ATOM 669 C CA . THR A 1 92 ? 8.838 3.70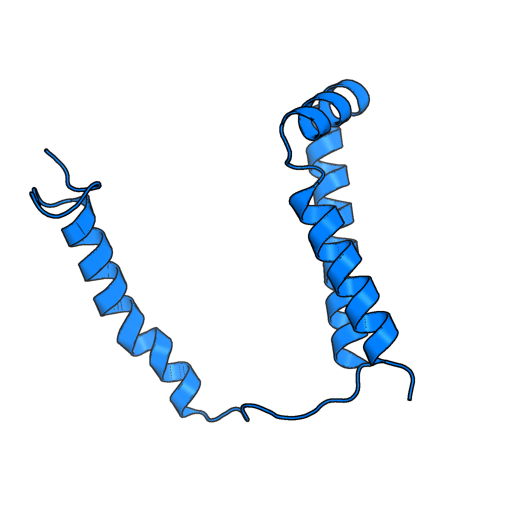7 22.976 1.00 83.56 92 THR A CA 1
ATOM 670 C C . THR A 1 92 ? 9.018 3.122 24.376 1.00 83.56 92 THR A C 1
ATOM 672 O O . THR A 1 92 ? 8.184 3.365 25.240 1.00 83.56 92 THR A O 1
ATOM 675 N N . ALA A 1 93 ? 10.063 2.330 24.632 1.00 83.25 93 ALA A N 1
ATOM 676 C CA . ALA A 1 93 ? 10.216 1.604 25.899 1.00 83.25 93 ALA A CA 1
ATOM 677 C C . ALA A 1 93 ? 11.159 2.276 26.907 1.00 83.25 93 ALA A C 1
ATOM 679 O O . ALA A 1 93 ? 11.103 1.937 28.086 1.00 83.25 93 ALA A O 1
ATOM 680 N N . ALA A 1 94 ? 12.019 3.207 26.480 1.00 79.06 94 ALA A N 1
ATOM 681 C CA . ALA A 1 94 ? 12.884 3.950 27.393 1.00 79.06 94 ALA A CA 1
ATOM 682 C C . ALA A 1 94 ? 12.282 5.328 27.723 1.00 79.06 94 ALA A C 1
ATOM 684 O O . ALA A 1 94 ? 11.714 5.970 26.830 1.00 79.06 94 ALA A O 1
ATOM 685 N N . PRO A 1 95 ? 12.457 5.830 28.960 1.00 76.69 95 PRO A N 1
ATOM 686 C CA . PRO A 1 95 ? 12.169 7.220 29.282 1.00 76.69 95 PRO A CA 1
ATOM 687 C C . PRO A 1 95 ? 13.025 8.139 28.408 1.00 76.69 95 PRO A C 1
ATOM 689 O O . PRO A 1 95 ? 14.248 8.192 28.539 1.00 76.69 95 PRO A O 1
ATOM 692 N N . ASN A 1 96 ? 12.384 8.850 27.484 1.00 74.81 96 ASN A N 1
ATOM 693 C CA . ASN A 1 96 ? 13.053 9.767 26.573 1.00 74.81 96 ASN A CA 1
ATOM 694 C C . ASN A 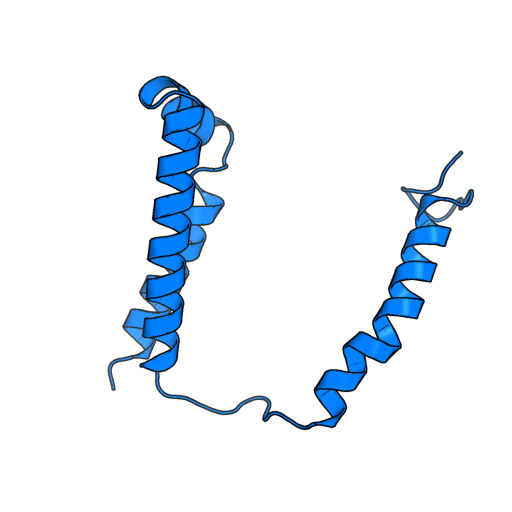1 96 ? 12.321 11.119 26.580 1.00 74.81 96 ASN A C 1
ATOM 696 O O . ASN A 1 96 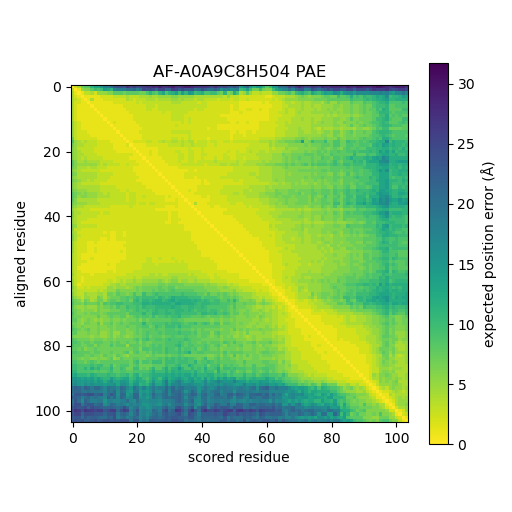? 11.256 11.226 25.972 1.00 74.81 96 ASN A O 1
ATOM 700 N N . PRO A 1 97 ? 12.885 12.162 27.220 1.00 75.12 97 PRO A N 1
ATOM 701 C CA . PRO A 1 97 ? 12.235 13.469 27.346 1.00 75.12 97 PRO A CA 1
ATOM 702 C C . PRO A 1 97 ? 12.096 14.218 26.011 1.00 75.12 97 PRO A C 1
ATOM 704 O O . PRO A 1 97 ? 11.397 15.226 25.952 1.00 75.12 97 PRO A O 1
ATOM 707 N N . LEU A 1 98 ? 12.740 13.736 24.942 1.00 78.62 98 LEU A N 1
ATOM 708 C CA . LEU A 1 98 ? 12.628 14.274 23.584 1.00 78.62 98 LEU A CA 1
ATOM 709 C C . LEU A 1 98 ? 11.625 13.492 22.710 1.00 78.62 98 LEU A C 1
ATOM 711 O O . LEU A 1 98 ? 11.405 13.868 21.561 1.00 78.62 98 LEU A O 1
ATOM 715 N N . SER A 1 99 ? 11.030 12.406 23.221 1.00 71.31 99 SER A N 1
ATOM 716 C CA . SER A 1 99 ? 10.076 11.546 22.503 1.00 71.31 99 SER A CA 1
ATOM 717 C C . SER A 1 99 ? 8.680 11.634 23.119 1.00 71.31 99 SER A C 1
ATOM 719 O O . SER A 1 99 ? 8.521 11.588 24.334 1.00 71.31 99 SER A O 1
ATOM 721 N N . PHE A 1 100 ? 7.641 11.686 22.280 1.00 70.50 100 PHE A N 1
ATOM 722 C CA . PHE A 1 100 ? 6.242 11.662 22.731 1.00 70.50 100 PHE A CA 1
ATOM 723 C C . PHE A 1 100 ? 5.754 10.267 23.166 1.00 70.50 100 PHE A C 1
ATOM 725 O O . PHE A 1 100 ? 4.691 10.165 23.774 1.00 70.50 100 PHE A O 1
ATOM 732 N N . GLY A 1 101 ? 6.490 9.198 22.836 1.00 69.19 101 GLY A N 1
ATOM 733 C CA . GLY A 1 101 ? 6.039 7.808 22.996 1.00 69.19 101 GLY A CA 1
ATOM 734 C C . GLY A 1 101 ? 6.781 6.970 24.040 1.00 69.19 101 GLY A C 1
ATOM 735 O O . GLY A 1 101 ? 6.468 5.790 24.157 1.00 69.19 101 GLY A O 1
ATOM 736 N N . GLY A 1 102 ? 7.762 7.530 24.754 1.00 70.94 102 GLY A N 1
ATOM 737 C CA . GLY A 1 102 ? 8.572 6.786 25.726 1.00 70.94 102 GLY A CA 1
ATOM 738 C C . GLY A 1 102 ? 7.784 6.371 26.974 1.00 70.94 102 GLY A C 1
ATOM 739 O O . GLY A 1 102 ? 6.973 7.146 27.487 1.00 70.94 102 GLY A O 1
ATOM 740 N N . ALA A 1 103 ? 8.035 5.158 27.473 1.00 65.81 103 ALA A N 1
ATOM 741 C CA . ALA A 1 103 ? 7.520 4.692 28.757 1.00 65.81 103 ALA A CA 1
ATOM 742 C C . ALA A 1 103 ? 7.975 5.637 29.884 1.00 65.81 103 ALA A C 1
ATOM 744 O O . ALA A 1 103 ? 9.113 6.110 29.882 1.00 65.81 103 ALA A O 1
ATOM 745 N N . ARG A 1 104 ? 7.056 5.952 30.802 1.00 63.31 104 ARG A N 1
ATOM 746 C CA . ARG A 1 104 ? 7.317 6.832 31.950 1.00 63.31 104 ARG A CA 1
ATOM 747 C C . ARG A 1 104 ? 8.171 6.145 33.001 1.00 63.31 104 ARG A C 1
ATOM 749 O O . ARG A 1 104 ? 7.905 4.952 33.260 1.00 63.31 104 ARG A O 1
#

pLDDT: mean 92.34, std 9.39, range [49.16, 98.56]

Sequence (104 aa):
MGGWGELALAFGVFLASHGVPVQPPVKRRLIAALGPGGYLVAYGALSVAVLAWLIVAAGRAPHVPVLPWAAWQAWVPNLAMPAVCLLIAFGTAAPNPLSFGGAR

Secondary structure (DSSP, 8-state):
--HHHHHHHHHHHHHHHHHTTTSHHHHHHHHHHHHHHHHHHHHHHHHHHHHHHHHHHHHHSPP--SS---GGGGHHHHHHHHHHHHHHHHHHHS--TT-SS---